Protein AF-A0A950M9X3-F1 (afdb_monomer_lite)

Structure (mmCIF, N/CA/C/O backbone):
data_AF-A0A950M9X3-F1
#
_entry.id   AF-A0A950M9X3-F1
#
loop_
_atom_site.group_PDB
_atom_site.id
_atom_site.type_symbol
_atom_site.label_atom_id
_atom_site.label_alt_id
_atom_site.label_comp_id
_atom_site.label_asym_id
_atom_site.label_entity_id
_atom_site.label_seq_id
_atom_site.pdbx_PDB_ins_code
_atom_site.Cartn_x
_atom_site.Cartn_y
_atom_site.Cartn_z
_atom_site.occupancy
_atom_site.B_iso_or_equiv
_atom_site.auth_seq_id
_atom_site.auth_comp_id
_atom_site.auth_asym_id
_atom_site.auth_atom_id
_atom_site.pdbx_PDB_model_num
ATOM 1 N N . MET A 1 1 ? -5.994 9.910 39.189 1.00 56.22 1 MET A N 1
ATOM 2 C CA . MET A 1 1 ? -7.355 9.900 38.604 1.00 56.22 1 MET A CA 1
ATOM 3 C C . MET A 1 1 ? -7.876 8.469 38.656 1.00 56.22 1 MET A C 1
ATOM 5 O O . MET A 1 1 ? -7.119 7.576 38.300 1.00 56.22 1 MET A O 1
ATOM 9 N N . LYS A 1 2 ? -9.092 8.217 39.165 1.00 55.53 2 LYS A N 1
ATOM 10 C CA . LYS A 1 2 ? -9.676 6.862 39.141 1.00 55.53 2 LYS A CA 1
ATOM 11 C C . LYS A 1 2 ? -10.192 6.572 37.722 1.00 55.53 2 LYS A C 1
ATOM 13 O O . LYS A 1 2 ? -10.879 7.436 37.181 1.00 55.53 2 LYS A O 1
ATOM 18 N N . PRO A 1 3 ? -9.874 5.416 37.115 1.00 63.31 3 PRO A N 1
ATOM 19 C CA . PRO A 1 3 ? -10.387 5.075 35.794 1.00 63.31 3 PRO A CA 1
ATOM 20 C C . PRO A 1 3 ? -11.915 4.952 35.842 1.00 63.31 3 PRO A C 1
ATOM 22 O O . PRO A 1 3 ? -12.464 4.302 36.734 1.00 63.31 3 PRO A O 1
ATOM 25 N N . VAL A 1 4 ? -12.597 5.602 34.897 1.00 71.56 4 VAL A N 1
ATOM 26 C CA . VAL A 1 4 ? -14.051 5.492 34.723 1.00 71.56 4 VAL A CA 1
ATOM 27 C C . VAL A 1 4 ? -14.367 4.063 34.285 1.00 71.56 4 VAL A C 1
ATOM 29 O O . VAL A 1 4 ? -13.971 3.639 33.203 1.00 71.56 4 VAL A O 1
ATOM 32 N N . ARG A 1 5 ? -15.063 3.305 35.139 1.00 62.69 5 ARG A N 1
ATOM 33 C CA . ARG A 1 5 ? -15.584 1.973 34.813 1.00 62.69 5 ARG A CA 1
ATOM 34 C C . ARG A 1 5 ? -16.988 2.139 34.243 1.00 62.69 5 ARG A C 1
ATOM 36 O O . ARG A 1 5 ? -17.924 2.405 34.992 1.00 62.69 5 ARG A O 1
ATOM 43 N N . LEU A 1 6 ? -17.125 2.033 32.924 1.00 61.06 6 LEU A N 1
ATOM 44 C CA . LEU A 1 6 ? -18.439 2.013 32.283 1.00 61.06 6 LEU A CA 1
ATOM 45 C C . LEU A 1 6 ? -19.094 0.634 32.512 1.00 61.06 6 LEU A C 1
ATOM 47 O O . LEU A 1 6 ? -18.411 -0.382 32.369 1.00 61.06 6 LEU A O 1
ATOM 51 N N . PRO A 1 7 ? -20.388 0.564 32.878 1.00 64.50 7 PRO A N 1
ATOM 52 C CA . PRO A 1 7 ? -21.110 -0.704 32.959 1.00 64.50 7 PRO A CA 1
ATOM 53 C C . PRO A 1 7 ? -21.149 -1.380 31.582 1.00 64.50 7 PRO A C 1
ATOM 55 O O . PRO A 1 7 ? -21.336 -0.692 30.584 1.00 64.50 7 PRO A O 1
ATOM 58 N N . ALA A 1 8 ? -21.060 -2.713 31.518 1.00 61.97 8 ALA A N 1
ATOM 59 C CA . ALA A 1 8 ? -21.062 -3.472 30.256 1.00 61.97 8 ALA A CA 1
ATOM 60 C C . ALA A 1 8 ? -22.262 -3.158 29.334 1.00 61.97 8 ALA A C 1
ATOM 62 O O . ALA A 1 8 ? -22.143 -3.229 28.116 1.00 61.97 8 ALA A O 1
ATOM 63 N N . ALA A 1 9 ? -23.400 -2.748 29.908 1.00 62.28 9 ALA A N 1
ATOM 64 C CA . ALA A 1 9 ? -24.588 -2.312 29.171 1.00 62.28 9 ALA A CA 1
ATOM 65 C C . ALA A 1 9 ? -24.417 -0.963 28.432 1.00 62.28 9 ALA A C 1
ATOM 67 O O . ALA A 1 9 ? -25.153 -0.686 27.488 1.00 62.28 9 ALA A O 1
ATOM 68 N N . ALA A 1 10 ? -23.458 -0.128 28.845 1.00 61.75 10 ALA A N 1
ATOM 69 C CA . ALA A 1 10 ? -23.119 1.145 28.206 1.00 61.75 10 ALA A CA 1
ATOM 70 C C . ALA A 1 10 ? -22.016 1.004 27.136 1.00 61.75 10 ALA A C 1
ATOM 72 O O . ALA A 1 10 ? -21.783 1.936 26.369 1.00 61.75 10 ALA A O 1
ATOM 73 N N . THR A 1 11 ? -21.356 -0.157 27.053 1.00 58.25 11 THR A N 1
ATOM 74 C CA . THR A 1 11 ? -20.261 -0.457 26.115 1.00 58.25 11 THR A CA 1
ATOM 75 C C . THR A 1 11 ? -20.734 -1.378 24.988 1.00 58.25 11 THR A C 1
ATOM 77 O O . THR A 1 11 ? -20.182 -2.450 24.746 1.00 58.25 11 THR A O 1
ATOM 80 N N . ASN A 1 12 ? -21.768 -0.962 24.254 1.00 65.81 12 ASN A N 1
ATOM 81 C CA . ASN A 1 12 ? -22.100 -1.638 23.001 1.00 65.81 12 ASN A CA 1
ATOM 82 C C . ASN A 1 12 ? -20.999 -1.351 21.976 1.00 65.81 12 ASN A C 1
ATOM 84 O O . ASN A 1 12 ? -20.655 -0.195 21.722 1.00 65.81 12 ASN A O 1
ATOM 88 N N . ALA A 1 13 ? -20.426 -2.405 21.394 1.00 64.75 13 ALA A N 1
ATOM 89 C CA . ALA A 1 13 ? -19.448 -2.244 20.330 1.00 64.75 13 ALA A CA 1
ATOM 90 C C . ALA A 1 13 ? -20.111 -1.507 19.158 1.00 64.75 13 ALA A C 1
ATOM 92 O O . ALA A 1 13 ? -21.157 -1.941 18.671 1.00 64.75 13 ALA A O 1
ATOM 93 N N . LEU A 1 14 ? -19.498 -0.412 18.692 1.00 67.81 14 LEU A N 1
ATOM 94 C CA . LEU A 1 14 ? -19.921 0.222 17.445 1.00 67.81 14 LEU A CA 1
ATOM 95 C C . LEU A 1 14 ? -19.985 -0.833 16.325 1.00 67.81 14 LEU A C 1
ATOM 97 O O . LEU A 1 14 ? -19.138 -1.737 16.287 1.00 67.81 14 LEU A O 1
ATOM 101 N N . PRO A 1 15 ? -20.966 -0.736 15.407 1.00 79.12 15 PRO A N 1
ATOM 102 C CA . PRO A 1 15 ? -21.091 -1.677 14.306 1.00 79.12 15 PRO A CA 1
ATOM 103 C C . PRO A 1 15 ? -19.800 -1.663 13.484 1.00 79.12 15 PRO A C 1
ATOM 105 O O . PRO A 1 15 ? -19.474 -0.681 12.820 1.00 79.12 15 PRO A O 1
ATOM 108 N N . ARG A 1 16 ? -19.059 -2.777 13.537 1.00 78.94 16 ARG A N 1
ATOM 109 C CA . ARG A 1 16 ? -17.724 -2.929 12.925 1.00 78.94 16 ARG A CA 1
ATOM 110 C C . ARG A 1 16 ? -17.731 -2.560 11.441 1.00 78.94 16 ARG A C 1
ATOM 112 O O . ARG A 1 16 ? -16.819 -1.899 10.958 1.00 78.94 16 ARG A O 1
ATOM 119 N N . TRP A 1 17 ? -18.807 -2.935 10.753 1.00 81.88 17 TRP A N 1
ATOM 120 C CA . TRP A 1 17 ? -19.038 -2.621 9.348 1.00 81.88 17 TRP A CA 1
ATOM 121 C C . TRP A 1 17 ? -19.117 -1.121 9.064 1.00 81.88 17 TRP A C 1
ATOM 123 O O . TRP A 1 17 ? -18.600 -0.688 8.043 1.00 81.88 17 TRP A O 1
ATOM 133 N N . GLY A 1 18 ? -19.690 -0.320 9.970 1.00 85.06 18 GLY A N 1
ATOM 134 C CA . GLY A 1 18 ? -19.769 1.133 9.800 1.00 85.06 18 GLY A CA 1
ATOM 135 C C . GLY A 1 18 ? -18.392 1.796 9.825 1.00 85.06 18 GLY A C 1
ATOM 136 O O . GLY A 1 18 ? -18.114 2.673 9.013 1.00 85.06 18 GLY A O 1
ATOM 137 N N . LEU A 1 19 ? -17.499 1.326 10.700 1.00 82.06 19 LEU A N 1
ATOM 138 C CA . LEU A 1 19 ? -16.122 1.822 10.777 1.00 82.06 19 LEU A CA 1
ATOM 139 C C . LEU A 1 19 ? -15.296 1.399 9.561 1.00 82.06 19 LEU A C 1
ATOM 141 O O . LEU A 1 19 ? -14.608 2.230 8.977 1.00 82.06 19 LEU A O 1
ATOM 145 N N . ILE A 1 20 ? -15.401 0.132 9.143 1.00 84.94 20 ILE A N 1
ATOM 146 C CA . ILE A 1 20 ? -14.726 -0.353 7.931 1.00 84.94 20 ILE A CA 1
ATOM 147 C C . ILE A 1 20 ? -15.212 0.436 6.711 1.00 84.94 20 ILE A C 1
ATOM 149 O O . ILE A 1 20 ? -14.390 0.912 5.935 1.00 84.94 20 ILE A O 1
ATOM 153 N N . ALA A 1 21 ? -16.525 0.635 6.569 1.00 88.12 21 ALA A N 1
ATOM 154 C CA . ALA A 1 21 ? -17.094 1.420 5.480 1.00 88.12 21 ALA A CA 1
ATOM 155 C C . ALA A 1 21 ? -16.585 2.867 5.494 1.00 88.12 21 ALA A C 1
ATOM 157 O O . ALA A 1 21 ? -16.173 3.365 4.454 1.00 88.12 21 ALA A O 1
ATOM 158 N N . LEU A 1 22 ? -16.540 3.522 6.659 1.00 89.19 22 LEU A N 1
ATOM 159 C CA . LEU A 1 22 ? -15.998 4.877 6.790 1.00 89.19 22 LEU A CA 1
ATOM 160 C C . LEU A 1 22 ? -14.516 4.946 6.389 1.00 89.19 22 LEU A C 1
ATOM 162 O O . LEU A 1 22 ? -14.121 5.829 5.632 1.00 89.19 22 LEU A O 1
ATOM 166 N N . CYS A 1 23 ? -13.702 3.995 6.853 1.00 90.19 23 CYS A N 1
ATOM 167 C CA . CYS A 1 23 ? -12.291 3.884 6.487 1.00 90.19 23 CYS A CA 1
ATOM 168 C C . CYS A 1 23 ? -12.103 3.673 4.976 1.00 90.19 23 CYS A C 1
ATOM 170 O O . CYS A 1 23 ? -11.247 4.314 4.368 1.00 90.19 23 CYS A O 1
ATOM 172 N N . LEU A 1 24 ? -12.910 2.806 4.361 1.00 89.19 24 LEU A N 1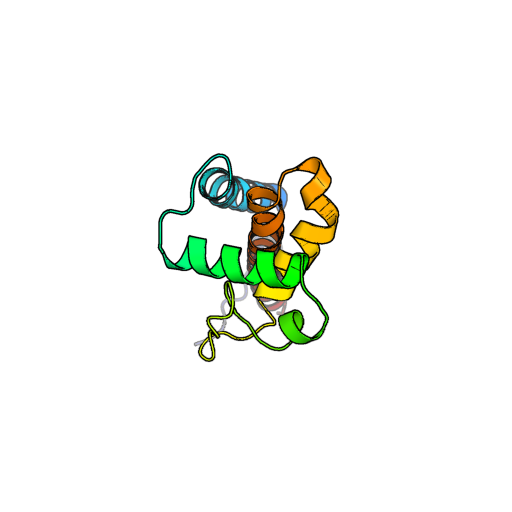
ATOM 173 C CA . LEU A 1 24 ? -12.869 2.558 2.920 1.00 89.19 24 LEU A CA 1
ATOM 174 C C . LEU A 1 24 ? -13.324 3.783 2.118 1.00 89.19 24 LEU A C 1
ATOM 176 O O . LEU A 1 24 ? -12.661 4.149 1.151 1.00 89.19 24 LEU A O 1
ATOM 180 N N . LEU A 1 25 ? -14.398 4.454 2.544 1.00 91.56 25 LEU A N 1
ATOM 181 C CA . LEU A 1 25 ? -14.881 5.696 1.932 1.00 91.56 25 LEU A CA 1
ATOM 182 C C . LEU A 1 25 ? -13.852 6.826 2.023 1.00 91.56 25 LEU A C 1
ATOM 184 O O . LEU A 1 25 ? -13.792 7.660 1.126 1.00 91.56 25 LEU A O 1
ATOM 188 N N . TYR A 1 26 ? -13.037 6.847 3.079 1.00 89.31 26 TYR A N 1
ATOM 189 C CA . TYR A 1 26 ? -11.941 7.800 3.219 1.00 89.31 26 TYR A CA 1
ATOM 190 C C . TYR A 1 26 ? -10.780 7.492 2.266 1.00 89.31 26 TYR A C 1
ATOM 192 O O . TYR A 1 26 ? -10.276 8.390 1.596 1.00 89.31 26 TYR A O 1
ATOM 200 N N . ILE A 1 27 ? -10.343 6.230 2.201 1.00 89.19 27 ILE A N 1
ATOM 201 C CA . ILE A 1 27 ? -9.088 5.886 1.528 1.00 89.19 27 ILE A CA 1
ATOM 202 C C . ILE A 1 27 ? -9.264 5.672 0.014 1.00 89.19 27 ILE A C 1
ATOM 204 O O . ILE A 1 27 ? -8.465 6.175 -0.774 1.00 89.19 27 ILE A O 1
ATOM 208 N N . LEU A 1 28 ? -10.324 4.975 -0.420 1.00 87.75 28 LEU A N 1
ATOM 209 C CA . LEU A 1 28 ? -10.486 4.532 -1.812 1.00 87.75 28 LEU A CA 1
ATOM 210 C C . LEU A 1 28 ? -10.502 5.688 -2.830 1.00 87.75 28 LEU A C 1
ATOM 212 O O . LEU A 1 28 ? -9.774 5.590 -3.820 1.00 87.75 28 LEU A O 1
ATOM 216 N N . PRO A 1 29 ? -11.233 6.802 -2.611 1.00 86.56 29 PRO A N 1
ATOM 217 C CA . PRO A 1 29 ? -11.226 7.924 -3.552 1.00 86.56 29 PRO A CA 1
ATOM 218 C C . PRO A 1 29 ? -9.857 8.604 -3.670 1.00 86.56 29 PRO A C 1
ATOM 220 O O . PRO A 1 29 ? -9.541 9.179 -4.705 1.00 86.56 29 PRO A O 1
ATOM 223 N N . GLY A 1 30 ? -9.032 8.538 -2.619 1.00 82.69 30 GLY A N 1
ATOM 224 C CA . GLY A 1 30 ? -7.683 9.107 -2.621 1.00 82.69 30 GLY A CA 1
ATOM 225 C C . GLY A 1 30 ? -6.651 8.263 -3.377 1.00 82.69 30 GLY A C 1
ATOM 226 O O . GLY A 1 30 ? -5.597 8.782 -3.748 1.00 82.69 30 GLY A O 1
ATOM 227 N N . LEU A 1 31 ? -6.939 6.978 -3.613 1.00 82.38 31 LEU A N 1
ATOM 228 C CA . LEU A 1 31 ? -6.013 6.012 -4.218 1.00 82.38 31 LEU A CA 1
ATOM 229 C C . LEU A 1 31 ? -6.427 5.539 -5.612 1.00 82.38 31 LEU A C 1
ATOM 231 O O . LEU A 1 31 ? -5.584 5.012 -6.331 1.00 82.38 31 LEU A O 1
ATOM 235 N N . ILE A 1 32 ? -7.678 5.699 -6.026 1.00 84.75 32 ILE A N 1
ATOM 236 C CA . ILE A 1 32 ? -8.154 5.218 -7.331 1.00 84.75 32 ILE A CA 1
ATOM 237 C C . ILE A 1 32 ? -8.259 6.393 -8.314 1.00 84.75 32 ILE A C 1
ATOM 239 O O . ILE A 1 32 ? -8.564 7.510 -7.914 1.00 84.75 32 ILE A O 1
ATOM 243 N N . ALA A 1 33 ? -8.004 6.132 -9.604 1.00 79.88 33 ALA A N 1
ATOM 244 C CA . ALA A 1 33 ? -8.234 7.067 -10.718 1.00 79.88 33 ALA A CA 1
ATOM 245 C C . ALA A 1 33 ? -7.542 8.438 -10.575 1.00 79.88 33 ALA A C 1
ATOM 247 O O . ALA A 1 33 ? -8.082 9.477 -10.951 1.00 79.88 33 ALA A O 1
ATOM 248 N N . ARG A 1 34 ? -6.333 8.431 -10.017 1.00 82.00 34 ARG A N 1
ATOM 249 C CA . ARG A 1 34 ? -5.546 9.632 -9.744 1.00 82.00 34 ARG A CA 1
ATOM 250 C C . ARG A 1 34 ? -4.089 9.370 -10.063 1.00 82.00 34 ARG A C 1
ATOM 252 O O . ARG A 1 34 ? -3.549 8.362 -9.615 1.00 82.00 34 ARG A O 1
ATOM 259 N N . ASP A 1 35 ? -3.439 10.297 -10.737 1.00 81.50 35 ASP A N 1
ATOM 260 C CA . ASP A 1 35 ? -1.995 10.257 -10.953 1.00 81.50 35 ASP A CA 1
ATOM 261 C C . ASP A 1 35 ? -1.214 10.623 -9.677 1.00 81.50 35 ASP A C 1
ATOM 263 O O . ASP A 1 35 ? -1.778 11.231 -8.755 1.00 81.50 35 ASP A O 1
ATOM 267 N N . PRO A 1 36 ? 0.074 10.245 -9.572 1.00 80.38 36 PRO A N 1
ATOM 268 C CA . PRO A 1 36 ? 0.940 10.712 -8.493 1.00 80.38 36 PRO A CA 1
ATOM 269 C C . PRO A 1 36 ? 0.870 12.241 -8.380 1.00 80.38 36 PRO A C 1
ATOM 271 O O . PRO A 1 36 ? 1.075 12.951 -9.360 1.00 80.38 36 PRO A O 1
ATOM 274 N N . TRP A 1 37 ? 0.558 12.765 -7.192 1.00 75.69 37 TRP A N 1
ATOM 275 C CA . TRP A 1 37 ? 0.470 14.223 -6.989 1.00 75.69 37 TRP A CA 1
ATOM 276 C C . TRP A 1 37 ? 1.769 14.771 -6.456 1.00 75.69 37 TRP A C 1
ATOM 278 O O . TRP A 1 37 ? 2.233 15.809 -6.918 1.00 75.69 37 TRP A O 1
ATOM 288 N N . LYS A 1 38 ? 2.371 14.095 -5.480 1.00 83.19 38 LYS A N 1
ATOM 289 C CA . LYS A 1 38 ? 3.651 14.530 -4.931 1.00 83.19 38 LYS A CA 1
ATOM 290 C C . LYS A 1 38 ? 4.781 13.748 -5.578 1.00 83.19 38 LYS A C 1
ATOM 292 O O . LYS A 1 38 ? 4.622 12.575 -5.896 1.00 83.19 38 LYS A O 1
ATOM 297 N N . ASN A 1 39 ? 5.949 14.381 -5.674 1.00 87.25 39 ASN A N 1
ATOM 298 C CA . ASN A 1 39 ? 7.180 13.710 -6.104 1.00 87.25 39 ASN A CA 1
ATOM 299 C C . ASN A 1 39 ? 7.458 12.449 -5.274 1.00 87.25 39 ASN A C 1
ATOM 301 O O . ASN A 1 39 ? 7.943 11.465 -5.812 1.00 87.25 39 ASN A O 1
ATOM 305 N N . VAL A 1 40 ? 7.086 12.463 -3.990 1.00 87.50 40 VAL A N 1
ATOM 306 C CA . VAL A 1 40 ? 7.194 11.300 -3.100 1.00 87.50 40 VAL A CA 1
ATOM 307 C C . VAL A 1 40 ? 6.332 10.134 -3.594 1.00 87.50 40 VAL A C 1
ATOM 309 O O . VAL A 1 40 ? 6.832 9.022 -3.665 1.00 87.50 40 VAL A O 1
ATOM 312 N N . ASP A 1 41 ? 5.088 10.381 -4.023 1.00 88.50 41 ASP A N 1
ATOM 313 C CA . ASP A 1 41 ? 4.203 9.328 -4.547 1.00 88.50 41 ASP A CA 1
ATOM 314 C C . ASP A 1 41 ? 4.821 8.660 -5.792 1.00 88.50 41 ASP A C 1
ATOM 316 O O . ASP A 1 41 ? 4.758 7.443 -5.956 1.00 88.50 41 ASP A O 1
ATOM 320 N N . ALA A 1 42 ? 5.430 9.465 -6.671 1.00 91.19 42 ALA A N 1
ATOM 321 C CA . ALA A 1 42 ? 6.094 8.977 -7.876 1.00 91.19 42 ALA A CA 1
ATOM 322 C C . ALA A 1 42 ? 7.399 8.229 -7.560 1.00 91.19 42 ALA A C 1
ATOM 324 O O . ALA A 1 42 ? 7.677 7.204 -8.178 1.00 91.19 42 ALA A O 1
ATOM 325 N N . ALA A 1 43 ? 8.180 8.716 -6.592 1.00 92.75 43 ALA A N 1
ATOM 326 C CA . ALA A 1 43 ? 9.424 8.083 -6.171 1.00 92.75 43 ALA A CA 1
ATOM 327 C C . ALA A 1 43 ? 9.168 6.722 -5.507 1.00 92.75 43 ALA A C 1
ATOM 329 O O . ALA A 1 43 ? 9.771 5.728 -5.902 1.00 92.75 43 ALA A O 1
ATOM 330 N N . SER A 1 44 ? 8.203 6.653 -4.584 1.00 92.38 44 SER A N 1
ATOM 331 C CA . SER A 1 44 ? 7.785 5.401 -3.947 1.00 92.38 44 SER A CA 1
ATOM 332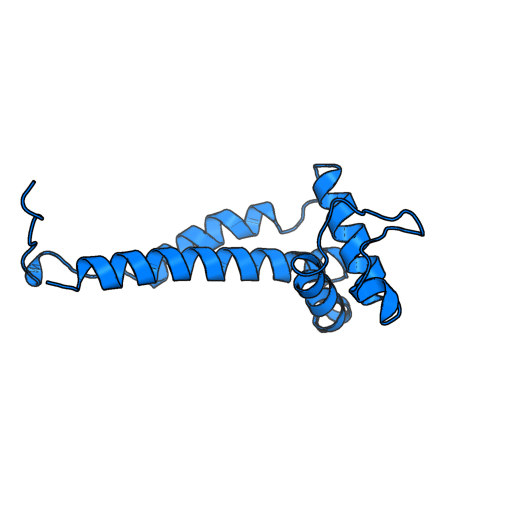 C C . SER A 1 44 ? 7.329 4.367 -4.978 1.00 92.38 44 SER A C 1
ATOM 334 O O . SER A 1 44 ? 7.803 3.234 -4.951 1.00 92.38 44 SER A O 1
ATOM 336 N N . PHE A 1 45 ? 6.500 4.769 -5.950 1.00 93.88 45 PHE A N 1
ATOM 337 C CA . PHE A 1 45 ? 6.123 3.884 -7.055 1.00 93.88 45 PHE A CA 1
ATOM 338 C C . PHE A 1 45 ? 7.336 3.441 -7.888 1.00 93.88 45 PHE A C 1
ATOM 340 O O . PHE A 1 45 ? 7.433 2.274 -8.255 1.00 93.88 45 PHE A O 1
ATOM 347 N N . GLY A 1 46 ? 8.276 4.346 -8.175 1.00 94.25 46 GLY A N 1
ATOM 348 C CA . GLY A 1 46 ? 9.502 4.026 -8.908 1.00 94.25 46 GLY A CA 1
ATOM 349 C C . GLY A 1 46 ? 10.350 2.958 -8.213 1.00 94.25 46 GLY A C 1
ATOM 350 O O . GLY A 1 46 ? 10.841 2.045 -8.879 1.00 94.25 46 GLY A O 1
ATOM 351 N N . ILE A 1 47 ? 10.474 3.025 -6.885 1.00 95.25 47 ILE A N 1
ATOM 352 C CA . ILE A 1 47 ? 11.171 2.005 -6.090 1.00 95.25 47 ILE A CA 1
ATOM 353 C C . ILE A 1 47 ? 10.428 0.670 -6.170 1.00 95.25 47 ILE A C 1
ATOM 355 O O . ILE A 1 47 ? 11.029 -0.350 -6.499 1.00 95.25 47 ILE A O 1
ATOM 359 N N . GLU A 1 48 ? 9.120 0.667 -5.907 1.00 95.69 48 GLU A N 1
ATOM 360 C CA . GLU A 1 48 ? 8.292 -0.547 -5.926 1.00 95.69 48 GLU A CA 1
ATOM 361 C C . GLU A 1 48 ? 8.309 -1.225 -7.295 1.00 95.69 48 GLU A C 1
ATOM 363 O O . GLU A 1 48 ? 8.411 -2.448 -7.388 1.00 95.69 48 GLU A O 1
ATOM 368 N N . TRP A 1 49 ? 8.247 -0.431 -8.364 1.00 95.50 49 TRP A N 1
ATOM 369 C CA . TRP A 1 49 ? 8.316 -0.910 -9.736 1.00 95.50 49 TRP A CA 1
ATOM 370 C C . TRP A 1 49 ? 9.677 -1.532 -10.046 1.00 95.50 49 TRP A C 1
ATOM 372 O O . TRP A 1 49 ? 9.727 -2.613 -10.639 1.00 95.50 49 TRP A O 1
ATOM 382 N N . THR A 1 50 ? 10.764 -0.892 -9.603 1.00 95.19 50 THR A N 1
ATOM 383 C CA . THR A 1 50 ? 12.124 -1.406 -9.804 1.00 95.19 50 THR A CA 1
ATOM 384 C C . THR A 1 50 ? 12.333 -2.705 -9.027 1.00 95.19 50 THR A C 1
ATOM 386 O O . THR A 1 50 ? 12.798 -3.685 -9.596 1.00 95.19 50 THR A O 1
ATOM 389 N N . MET A 1 51 ? 11.865 -2.787 -7.778 1.00 95.31 51 MET A N 1
ATOM 390 C CA . MET A 1 51 ? 11.848 -4.035 -7.005 1.00 95.31 51 MET A CA 1
ATOM 391 C C . MET A 1 51 ? 11.011 -5.128 -7.684 1.00 95.31 51 MET A C 1
ATOM 393 O O . MET A 1 51 ? 11.411 -6.291 -7.748 1.00 95.31 51 MET A O 1
ATOM 397 N N . ALA A 1 52 ? 9.831 -4.785 -8.203 1.00 95.69 52 ALA A N 1
ATOM 398 C CA . ALA A 1 52 ? 8.931 -5.756 -8.815 1.00 95.69 52 ALA A CA 1
ATOM 399 C C . ALA A 1 52 ? 9.504 -6.371 -10.103 1.00 95.69 52 ALA A C 1
ATOM 401 O O . ALA A 1 52 ? 9.314 -7.566 -10.333 1.00 95.69 52 ALA A O 1
ATOM 402 N N . HIS A 1 53 ? 10.217 -5.585 -10.909 1.00 94.50 53 HIS A N 1
ATOM 403 C CA . HIS A 1 53 ? 10.771 -6.020 -12.198 1.00 94.50 53 HIS A CA 1
ATOM 404 C C . HIS A 1 53 ? 12.250 -6.422 -12.138 1.00 94.50 53 HIS A C 1
ATOM 406 O O . HIS A 1 53 ? 12.761 -7.019 -13.085 1.00 94.50 53 HIS A O 1
ATOM 412 N N . GLY A 1 54 ? 12.921 -6.104 -11.037 1.00 91.06 54 GLY A N 1
ATOM 413 C CA . GLY A 1 54 ? 14.336 -6.335 -10.810 1.00 91.06 54 GLY A CA 1
ATOM 414 C C . GLY A 1 54 ? 14.696 -7.696 -10.204 1.00 91.06 54 GLY A C 1
ATOM 415 O O . GLY A 1 54 ? 13.873 -8.612 -10.077 1.00 91.06 54 GLY A O 1
ATOM 416 N N . GLY A 1 55 ? 15.971 -7.820 -9.837 1.00 89.56 55 GLY A N 1
ATOM 417 C CA . GLY A 1 55 ? 16.569 -8.980 -9.176 1.00 89.56 55 GLY A CA 1
ATOM 418 C C . GLY A 1 55 ? 16.474 -8.913 -7.651 1.00 89.56 55 GLY A C 1
ATOM 419 O O . GLY A 1 55 ? 15.885 -7.998 -7.095 1.00 89.56 55 GLY A O 1
ATOM 420 N N . LEU A 1 56 ? 17.063 -9.886 -6.946 1.00 88.00 56 LEU A N 1
ATOM 421 C CA . LEU A 1 56 ? 17.035 -9.926 -5.473 1.00 88.00 56 LEU A CA 1
ATOM 422 C C . LEU A 1 56 ? 17.765 -8.741 -4.819 1.00 88.00 56 LEU A C 1
ATOM 424 O O . LEU A 1 56 ? 17.371 -8.319 -3.734 1.00 88.00 56 LEU A O 1
ATOM 428 N N . ASP A 1 57 ? 18.792 -8.195 -5.472 1.00 90.50 57 ASP A N 1
ATOM 429 C CA . ASP A 1 57 ? 19.553 -7.050 -4.961 1.00 90.50 57 ASP A CA 1
ATOM 430 C C . ASP A 1 57 ? 18.685 -5.787 -4.861 1.00 90.50 57 ASP A C 1
ATOM 432 O O . ASP A 1 57 ? 18.767 -5.053 -3.873 1.00 90.50 57 ASP A O 1
ATOM 436 N N . ASP A 1 58 ? 17.774 -5.603 -5.820 1.00 91.62 58 ASP A N 1
ATOM 437 C CA . ASP A 1 58 ? 16.862 -4.456 -5.884 1.00 91.62 58 ASP A CA 1
ATOM 438 C C . ASP A 1 58 ? 15.855 -4.482 -4.722 1.00 91.62 58 ASP A C 1
ATOM 440 O O . ASP A 1 58 ? 15.394 -3.441 -4.261 1.00 91.62 58 ASP A O 1
ATOM 444 N N . TRP A 1 59 ? 15.561 -5.670 -4.173 1.00 91.56 59 TRP A N 1
ATOM 445 C CA . TRP A 1 59 ? 14.713 -5.823 -2.985 1.00 91.56 59 TRP A CA 1
ATOM 446 C C . TRP A 1 59 ? 15.432 -5.400 -1.708 1.00 91.56 59 TRP A C 1
ATOM 448 O O . TRP A 1 59 ? 14.775 -5.007 -0.745 1.00 91.56 59 TRP A O 1
ATOM 458 N N . LEU A 1 60 ? 16.760 -5.497 -1.662 1.00 91.69 60 LEU A N 1
ATOM 459 C CA . LEU A 1 60 ? 17.527 -5.116 -0.481 1.00 91.69 60 LEU A CA 1
ATOM 460 C C . LEU A 1 60 ? 17.868 -3.622 -0.486 1.00 91.69 60 LEU A C 1
ATOM 462 O O . LEU A 1 60 ? 17.878 -3.003 0.579 1.00 91.69 60 LEU A O 1
ATOM 466 N N . TRP A 1 61 ? 18.102 -3.051 -1.671 1.00 91.25 61 TRP A N 1
ATOM 467 C CA . TRP A 1 61 ? 18.567 -1.678 -1.857 1.00 91.25 61 TRP A CA 1
ATOM 468 C C . TRP A 1 61 ? 17.579 -0.842 -2.682 1.00 91.25 61 TRP A C 1
ATOM 470 O O . TRP A 1 61 ? 17.597 -0.914 -3.911 1.00 91.25 61 TRP A O 1
ATOM 480 N N . PRO A 1 62 ? 16.751 -0.000 -2.034 1.00 92.44 62 PRO A N 1
ATOM 481 C CA . PRO A 1 62 ? 15.832 0.894 -2.730 1.00 92.44 62 PRO A CA 1
ATOM 482 C C . PRO A 1 62 ? 16.552 1.816 -3.715 1.00 92.44 62 PRO A C 1
ATOM 484 O O . PRO A 1 62 ? 17.462 2.572 -3.355 1.00 92.44 62 PRO A O 1
ATOM 487 N N . HIS A 1 63 ? 16.126 1.770 -4.973 1.00 92.31 63 HIS A N 1
ATOM 488 C CA . HIS A 1 63 ? 16.654 2.623 -6.029 1.00 92.31 63 HIS A CA 1
ATOM 489 C C . HIS A 1 63 ? 15.617 2.869 -7.132 1.00 92.31 63 HIS A C 1
ATOM 491 O O . HIS A 1 63 ? 14.613 2.166 -7.237 1.00 92.31 63 HIS A O 1
ATOM 497 N N . ILE A 1 64 ? 15.867 3.875 -7.967 1.00 93.06 64 ILE A N 1
ATOM 498 C CA . ILE A 1 64 ? 15.054 4.202 -9.142 1.00 93.06 64 ILE A CA 1
ATOM 499 C C . ILE A 1 64 ? 15.999 4.379 -10.324 1.00 93.06 64 ILE A C 1
ATOM 501 O O . ILE A 1 64 ? 16.777 5.328 -10.343 1.00 93.06 64 ILE A O 1
ATOM 505 N N . ALA A 1 65 ? 15.948 3.488 -11.316 1.00 85.25 65 ALA A N 1
ATOM 506 C CA . ALA A 1 65 ? 16.770 3.592 -12.531 1.00 85.25 65 ALA A CA 1
ATOM 507 C C . ALA A 1 65 ? 18.268 3.880 -12.248 1.00 85.25 65 ALA A C 1
ATOM 509 O O . ALA A 1 65 ? 18.862 4.786 -12.832 1.00 85.25 65 ALA A O 1
ATOM 510 N N . ASN A 1 66 ? 18.876 3.101 -11.342 1.00 84.88 66 ASN A N 1
ATOM 511 C CA . ASN A 1 66 ? 20.252 3.246 -10.828 1.00 84.88 66 ASN A CA 1
ATOM 512 C C . ASN A 1 66 ? 20.512 4.437 -9.884 1.00 84.88 66 ASN A C 1
ATOM 514 O O . ASN A 1 66 ? 21.639 4.603 -9.419 1.00 84.88 66 ASN A O 1
ATOM 518 N N . LEU A 1 67 ? 19.502 5.241 -9.550 1.00 90.44 67 LEU A N 1
ATOM 519 C CA . LEU A 1 67 ? 19.595 6.252 -8.496 1.00 90.44 67 LEU A CA 1
ATOM 520 C C . LEU A 1 67 ? 19.229 5.621 -7.154 1.00 90.44 67 LEU A C 1
ATOM 522 O O . LEU A 1 67 ? 18.061 5.349 -6.884 1.00 90.44 67 LEU A O 1
ATOM 526 N N . THR A 1 68 ? 20.228 5.375 -6.313 1.00 90.06 68 THR A N 1
ATOM 527 C CA . THR A 1 68 ? 20.030 4.818 -4.969 1.00 90.06 68 THR A CA 1
ATOM 528 C C . THR A 1 68 ? 19.316 5.810 -4.056 1.00 90.06 68 THR A C 1
ATOM 530 O O . THR A 1 68 ? 19.689 6.984 -4.021 1.00 90.06 68 THR A O 1
ATOM 533 N N . MET A 1 69 ? 18.356 5.331 -3.265 1.00 89.62 69 MET A N 1
ATOM 534 C CA . MET A 1 69 ? 17.646 6.115 -2.249 1.00 89.62 69 MET A CA 1
ATOM 535 C C . MET A 1 69 ? 18.013 5.595 -0.849 1.00 89.62 69 MET A C 1
ATOM 537 O O . MET A 1 69 ? 17.256 4.831 -0.259 1.00 89.62 69 MET A O 1
ATOM 541 N N . PRO A 1 70 ? 19.188 5.978 -0.308 1.00 86.19 70 PRO A N 1
ATOM 542 C CA . PRO A 1 70 ? 19.704 5.430 0.951 1.00 86.19 70 PRO A CA 1
ATOM 543 C C . PRO A 1 70 ? 18.903 5.862 2.186 1.00 86.19 70 PRO A C 1
ATOM 545 O O . PRO A 1 70 ? 18.971 5.203 3.219 1.00 86.19 70 PRO A O 1
ATOM 548 N N . GLU A 1 71 ? 18.148 6.957 2.082 1.00 88.94 71 GLU A N 1
ATOM 549 C CA . GLU A 1 71 ? 17.284 7.463 3.156 1.00 88.94 71 GLU A CA 1
ATOM 550 C C . GLU A 1 71 ? 15.998 6.635 3.319 1.00 88.94 71 GLU A C 1
ATOM 552 O O . GLU A 1 71 ? 15.279 6.784 4.308 1.00 88.94 71 GLU A O 1
ATOM 557 N N . GLU A 1 72 ? 15.684 5.767 2.352 1.00 88.94 72 GLU A N 1
ATOM 558 C CA . GLU A 1 72 ? 14.469 4.963 2.352 1.00 88.94 72 GLU A CA 1
ATOM 559 C C . GLU A 1 72 ? 14.776 3.496 2.685 1.00 88.94 72 GLU A C 1
ATOM 561 O O . GLU A 1 72 ? 15.703 2.886 2.158 1.00 88.94 72 GLU A O 1
ATOM 566 N N . GLY A 1 73 ? 13.993 2.909 3.595 1.00 90.31 73 GLY A N 1
ATOM 567 C CA . GLY A 1 73 ? 14.116 1.498 3.970 1.00 90.31 73 GLY A CA 1
ATOM 568 C C . GLY A 1 73 ? 13.252 0.588 3.085 1.00 90.31 73 GLY A C 1
ATOM 569 O O . GLY A 1 73 ? 12.142 0.973 2.724 1.00 90.31 73 GLY A O 1
ATOM 570 N N . PRO A 1 74 ? 13.672 -0.656 2.791 1.00 92.69 74 PRO A N 1
ATOM 571 C CA . PRO A 1 74 ? 13.018 -1.494 1.778 1.00 92.69 74 PRO A CA 1
ATOM 572 C C . PRO A 1 74 ? 11.656 -2.069 2.203 1.00 92.69 74 PRO A C 1
ATOM 574 O O . PRO A 1 74 ? 10.817 -2.383 1.363 1.00 92.69 74 PRO A O 1
ATOM 577 N N . LEU A 1 75 ? 11.410 -2.194 3.511 1.00 92.12 75 LEU A N 1
ATOM 578 C CA . LEU A 1 75 ? 10.276 -2.950 4.052 1.00 92.12 75 LEU A CA 1
ATOM 579 C C . LEU A 1 75 ? 8.912 -2.405 3.609 1.00 92.12 75 LEU A C 1
ATOM 581 O O . LEU A 1 75 ? 8.002 -3.187 3.333 1.00 92.12 75 LEU A O 1
ATOM 585 N N . ALA A 1 76 ? 8.764 -1.080 3.536 1.00 89.81 76 ALA A N 1
ATOM 586 C CA . ALA A 1 76 ? 7.518 -0.463 3.089 1.00 89.81 76 ALA A CA 1
ATOM 587 C C . ALA A 1 76 ? 7.229 -0.787 1.610 1.00 89.81 76 ALA A C 1
ATOM 589 O O . ALA A 1 76 ? 6.093 -1.113 1.265 1.00 89.81 76 ALA A O 1
ATOM 590 N N . PHE A 1 77 ? 8.268 -0.788 0.771 1.00 93.81 77 PHE A N 1
ATOM 591 C CA . PHE A 1 77 ? 8.171 -0.999 -0.676 1.00 93.81 77 PHE A CA 1
ATOM 592 C C . PHE A 1 77 ? 8.024 -2.466 -1.066 1.00 93.81 77 PHE A C 1
ATOM 594 O O . PHE A 1 77 ? 7.431 -2.760 -2.100 1.00 93.81 77 PHE A O 1
ATOM 601 N N . TRP A 1 78 ? 8.475 -3.409 -0.232 1.00 94.94 78 TRP A N 1
ATOM 602 C CA . TRP A 1 78 ? 8.246 -4.837 -0.473 1.00 94.94 78 TRP A CA 1
ATOM 603 C C . TRP A 1 78 ? 6.775 -5.161 -0.676 1.00 94.94 78 TRP A C 1
ATOM 605 O O . TRP A 1 78 ? 6.433 -5.953 -1.550 1.00 94.94 78 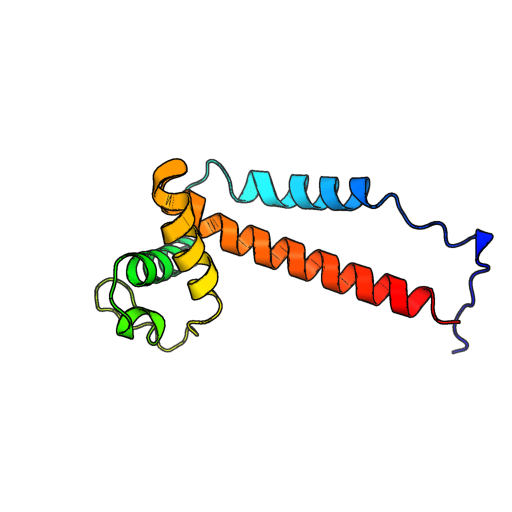TRP A O 1
ATOM 615 N N . LEU A 1 79 ? 5.894 -4.551 0.119 1.00 94.75 79 LEU A N 1
ATOM 616 C CA . LEU A 1 79 ? 4.470 -4.821 0.008 1.00 94.75 79 LEU A CA 1
ATOM 617 C C . LEU A 1 79 ? 3.910 -4.299 -1.321 1.00 94.75 79 LEU A C 1
ATOM 619 O O . LEU A 1 79 ? 3.162 -5.022 -1.978 1.00 94.75 79 LEU A O 1
ATOM 623 N N . GLY A 1 80 ? 4.304 -3.093 -1.742 1.00 94.88 80 GLY A N 1
ATOM 624 C CA . GLY A 1 80 ? 3.940 -2.537 -3.047 1.00 94.88 80 GLY A CA 1
ATOM 625 C C . GLY A 1 80 ? 4.477 -3.385 -4.201 1.00 94.88 80 GLY A C 1
ATOM 626 O O . GLY A 1 80 ? 3.706 -3.811 -5.060 1.00 94.88 80 GLY A O 1
ATOM 627 N N . ALA A 1 81 ? 5.761 -3.746 -4.162 1.00 96.06 81 ALA A N 1
ATOM 628 C CA . ALA A 1 81 ? 6.412 -4.593 -5.162 1.00 96.06 81 ALA A CA 1
ATOM 629 C C . ALA A 1 81 ? 5.773 -5.990 -5.271 1.00 96.06 81 ALA A C 1
ATOM 631 O O . ALA A 1 81 ? 5.551 -6.501 -6.372 1.00 96.06 81 ALA A O 1
ATOM 632 N N . LEU A 1 82 ? 5.417 -6.608 -4.139 1.00 96.06 82 LEU A N 1
ATOM 633 C CA . LEU A 1 82 ? 4.669 -7.868 -4.113 1.00 96.06 82 LEU A CA 1
ATOM 634 C C . LEU A 1 82 ? 3.277 -7.706 -4.726 1.00 96.06 82 LEU A C 1
ATOM 636 O O . LEU A 1 82 ? 2.851 -8.564 -5.497 1.00 96.06 82 LEU A O 1
ATOM 640 N N . CYS A 1 83 ? 2.575 -6.612 -4.425 1.00 96.19 83 CYS A N 1
ATOM 641 C CA . CYS A 1 83 ? 1.268 -6.354 -5.021 1.00 96.19 83 CYS A CA 1
ATOM 642 C C . CYS A 1 83 ? 1.367 -6.161 -6.540 1.00 96.19 83 CYS A C 1
ATOM 644 O O . CYS A 1 83 ? 0.530 -6.705 -7.257 1.00 96.19 83 CYS A O 1
ATOM 646 N N . ILE A 1 84 ? 2.408 -5.482 -7.038 1.00 96.62 84 ILE A N 1
ATOM 647 C CA . ILE A 1 84 ? 2.698 -5.383 -8.478 1.00 96.62 84 ILE A CA 1
ATOM 648 C C . ILE A 1 84 ? 2.905 -6.780 -9.076 1.00 96.62 84 ILE A C 1
ATOM 650 O O . ILE A 1 84 ? 2.242 -7.124 -10.051 1.00 96.62 84 ILE A O 1
ATOM 654 N N . LYS A 1 85 ? 3.733 -7.637 -8.465 1.00 95.69 85 LYS A N 1
ATOM 655 C CA . LYS A 1 85 ? 3.947 -9.007 -8.970 1.00 95.69 85 LYS A CA 1
ATOM 656 C C . LYS A 1 85 ? 2.668 -9.848 -9.006 1.00 95.69 85 LYS A C 1
ATOM 658 O O . LYS A 1 85 ? 2.478 -10.632 -9.932 1.00 95.69 85 LYS A O 1
ATOM 663 N N . LEU A 1 86 ? 1.801 -9.715 -8.003 1.00 96.06 86 LEU A N 1
ATOM 664 C CA . LEU A 1 86 ? 0.596 -10.540 -7.874 1.00 96.06 86 LEU A CA 1
ATOM 665 C C . LEU A 1 86 ? -0.580 -10.033 -8.718 1.00 96.06 86 LEU A C 1
ATOM 667 O O . LEU A 1 86 ? -1.338 -10.839 -9.261 1.00 96.06 86 LEU A O 1
ATOM 671 N N . PHE A 1 87 ? -0.744 -8.713 -8.822 1.00 96.06 87 PHE A N 1
ATOM 672 C CA . PHE A 1 87 ? -1.943 -8.081 -9.379 1.00 96.06 87 PHE A CA 1
ATOM 673 C C . PHE A 1 87 ? -1.666 -7.118 -10.541 1.00 96.06 87 PHE A C 1
ATOM 675 O O . PHE A 1 87 ? -2.620 -6.638 -11.155 1.00 96.06 87 PHE A O 1
ATOM 682 N N . GLY A 1 88 ? -0.402 -6.849 -10.879 1.00 94.19 88 GLY A N 1
ATOM 683 C CA . GLY A 1 88 ? -0.018 -5.940 -11.966 1.00 94.19 88 GLY A CA 1
ATOM 684 C C . GLY A 1 88 ? -0.593 -6.359 -13.318 1.00 94.19 88 GLY A C 1
ATOM 685 O O . GLY A 1 88 ? -1.092 -5.520 -14.061 1.00 94.19 88 GLY A O 1
ATOM 686 N N . TRP A 1 89 ? -0.672 -7.666 -13.585 1.00 94.25 89 TRP A N 1
ATOM 687 C CA . TRP A 1 89 ? -1.281 -8.202 -14.810 1.00 94.25 89 TRP A CA 1
ATOM 688 C C . TRP A 1 89 ? -2.786 -7.908 -14.943 1.00 94.25 89 TRP A C 1
ATOM 690 O O . TRP A 1 89 ? -3.307 -7.903 -16.055 1.00 94.25 89 TRP A O 1
ATOM 700 N N . LEU A 1 90 ? -3.489 -7.681 -13.827 1.00 94.69 90 LEU A N 1
ATOM 701 C CA . LEU A 1 90 ? -4.936 -7.450 -13.802 1.00 94.69 90 LEU A CA 1
ATOM 702 C C . LEU A 1 90 ? -5.285 -5.960 -13.712 1.00 94.69 90 LEU A C 1
ATOM 704 O O . LEU A 1 90 ? -6.251 -5.511 -14.322 1.00 94.69 90 LEU A O 1
ATOM 708 N N . LEU A 1 91 ? -4.525 -5.208 -12.914 1.00 91.06 91 LEU A N 1
ATOM 709 C CA . LEU A 1 91 ? -4.857 -3.838 -12.510 1.00 91.06 91 LEU A CA 1
ATOM 710 C C . LEU A 1 91 ? -3.909 -2.784 -13.100 1.00 91.06 91 LEU A C 1
ATOM 712 O O . LEU A 1 91 ? -4.199 -1.591 -13.012 1.00 91.06 91 LEU A O 1
ATOM 716 N N . GLY A 1 92 ? -2.790 -3.212 -13.687 1.00 92.62 92 GLY A N 1
ATOM 717 C CA . GLY A 1 92 ? -1.653 -2.360 -14.017 1.00 92.62 92 GLY A CA 1
ATOM 718 C C . GLY A 1 92 ? -0.796 -2.050 -12.788 1.00 92.62 92 GLY A C 1
ATOM 719 O O . GLY A 1 92 ? -1.300 -1.924 -11.667 1.00 92.62 92 GLY A O 1
ATOM 720 N N . ASP A 1 93 ? 0.509 -1.892 -12.999 1.00 92.88 93 ASP A N 1
ATOM 721 C CA . ASP A 1 93 ? 1.480 -1.675 -11.920 1.00 92.88 93 ASP A CA 1
ATOM 722 C C . ASP A 1 93 ? 1.127 -0.496 -10.996 1.00 92.88 93 ASP A C 1
ATOM 724 O O . ASP A 1 93 ? 1.180 -0.679 -9.777 1.00 92.88 93 ASP A O 1
ATOM 728 N N . PRO A 1 94 ? 0.694 0.686 -11.496 1.00 90.81 94 PRO A N 1
ATOM 729 C CA . PRO A 1 94 ? 0.416 1.829 -10.625 1.00 90.81 94 PRO A CA 1
ATOM 730 C C . PRO A 1 94 ? -0.736 1.590 -9.649 1.00 90.81 94 PRO A C 1
ATOM 732 O O . PRO A 1 94 ? -0.708 2.079 -8.521 1.00 90.81 94 PRO A O 1
ATOM 735 N N . LEU A 1 95 ? -1.768 0.853 -10.071 1.00 91.44 95 LEU A N 1
ATOM 736 C CA . LEU A 1 95 ? -2.906 0.538 -9.210 1.00 91.44 95 LEU A CA 1
ATOM 737 C C . LEU A 1 95 ? -2.582 -0.638 -8.285 1.00 91.44 95 LEU A C 1
ATOM 739 O O . LEU A 1 95 ? -2.974 -0.620 -7.119 1.00 91.44 95 LEU A O 1
ATOM 743 N N . ALA A 1 96 ? -1.833 -1.627 -8.778 1.00 94.19 96 ALA A N 1
ATOM 744 C CA . ALA A 1 96 ? -1.392 -2.769 -7.989 1.00 94.19 96 ALA A CA 1
ATOM 745 C C . ALA A 1 96 ? -0.491 -2.339 -6.819 1.00 94.19 96 ALA A C 1
ATOM 747 O O . ALA A 1 96 ? -0.734 -2.746 -5.686 1.00 94.19 96 ALA A O 1
ATOM 748 N N . ALA A 1 97 ? 0.468 -1.441 -7.055 1.00 93.62 97 ALA A N 1
ATOM 749 C CA . ALA A 1 97 ? 1.322 -0.842 -6.027 1.00 93.62 97 ALA A CA 1
ATOM 750 C C . ALA A 1 97 ? 0.523 -0.281 -4.831 1.00 93.62 97 ALA A C 1
ATOM 752 O O . ALA A 1 97 ? 0.805 -0.554 -3.662 1.00 93.62 97 ALA A O 1
ATOM 753 N N . ARG A 1 98 ? -0.574 0.427 -5.126 1.00 91.44 98 ARG A N 1
ATOM 754 C CA . ARG A 1 98 ? -1.440 1.086 -4.133 1.00 91.44 98 ARG A CA 1
ATOM 755 C C . ARG A 1 98 ? -2.181 0.122 -3.210 1.00 91.44 98 ARG A C 1
ATOM 757 O O . ARG A 1 98 ? -2.601 0.530 -2.126 1.00 91.44 98 ARG A O 1
ATOM 764 N N . ILE A 1 99 ? -2.318 -1.149 -3.591 1.00 92.00 99 ILE A N 1
ATOM 765 C CA . ILE A 1 99 ? -2.917 -2.182 -2.734 1.00 92.00 99 ILE A CA 1
ATOM 766 C C . ILE A 1 99 ? -2.098 -2.349 -1.452 1.00 92.00 99 ILE A C 1
ATOM 768 O O . ILE A 1 99 ? -2.680 -2.522 -0.379 1.00 92.00 99 ILE A O 1
ATOM 772 N N . GLY A 1 100 ? -0.770 -2.210 -1.529 1.00 91.06 100 GLY A N 1
ATOM 773 C CA . GLY A 1 100 ? 0.092 -2.261 -0.350 1.00 91.06 100 GLY A CA 1
ATOM 774 C C . GLY A 1 100 ? -0.236 -1.154 0.655 1.00 91.06 100 GLY A C 1
ATOM 775 O O . GLY A 1 100 ? -0.435 -1.426 1.841 1.00 91.06 100 GLY A O 1
ATOM 776 N N . ALA A 1 101 ? -0.410 0.081 0.176 1.00 89.69 101 ALA A N 1
ATOM 777 C CA . ALA A 1 101 ? -0.815 1.211 1.012 1.00 89.69 101 ALA A CA 1
ATOM 778 C C . ALA A 1 101 ? -2.198 0.999 1.659 1.00 89.69 101 ALA A C 1
ATOM 780 O O . ALA A 1 101 ? -2.373 1.270 2.851 1.00 89.69 101 ALA A O 1
ATOM 781 N N . ILE A 1 102 ? -3.165 0.454 0.908 1.00 90.25 102 ILE A N 1
ATOM 782 C CA . ILE A 1 102 ? -4.479 0.068 1.450 1.00 90.25 102 ILE A CA 1
ATOM 783 C C . ILE A 1 102 ? -4.308 -0.975 2.565 1.00 90.25 102 ILE A C 1
ATOM 785 O O . ILE A 1 102 ? -4.920 -0.848 3.627 1.00 90.25 102 ILE A O 1
ATOM 789 N N . GLY A 1 103 ? -3.444 -1.972 2.357 1.00 90.19 103 GLY A N 1
ATOM 790 C CA . GLY A 1 103 ? -3.125 -3.001 3.345 1.00 90.19 103 GLY A CA 1
ATOM 791 C C . GLY A 1 103 ? -2.585 -2.422 4.653 1.00 90.19 103 GLY A C 1
ATOM 792 O O . GLY A 1 103 ? -3.114 -2.731 5.723 1.00 90.19 103 GLY A O 1
ATOM 793 N N . PHE A 1 104 ? -1.589 -1.533 4.584 1.00 91.38 104 PHE A N 1
ATOM 794 C CA . PHE A 1 104 ? -1.037 -0.875 5.775 1.00 91.38 104 PHE A CA 1
ATOM 795 C C . PHE A 1 104 ? -2.064 -0.007 6.501 1.00 91.38 104 PHE A C 1
ATOM 797 O O . PHE A 1 104 ? -2.142 -0.049 7.731 1.00 91.38 104 PHE A O 1
ATOM 804 N N . PHE A 1 105 ? -2.883 0.742 5.764 1.00 91.38 105 PHE A N 1
ATOM 805 C CA . PHE A 1 105 ? -3.942 1.551 6.360 1.00 91.38 105 PHE A CA 1
ATOM 806 C C . PHE A 1 105 ? -4.962 0.693 7.117 1.00 91.38 105 PHE A C 1
ATOM 808 O O . PHE A 1 105 ? -5.293 0.991 8.268 1.00 91.38 105 PHE A O 1
ATOM 815 N N . LEU A 1 106 ? -5.432 -0.398 6.504 1.00 89.81 106 LEU A N 1
ATOM 816 C CA . LEU A 1 106 ? -6.370 -1.319 7.145 1.00 89.81 106 LEU A CA 1
ATOM 817 C C . LEU A 1 106 ? -5.747 -1.974 8.380 1.00 89.81 106 LEU A C 1
ATOM 819 O O . LEU A 1 106 ? -6.382 -2.010 9.433 1.00 89.81 106 LEU A O 1
ATOM 823 N N . LEU A 1 107 ? -4.496 -2.43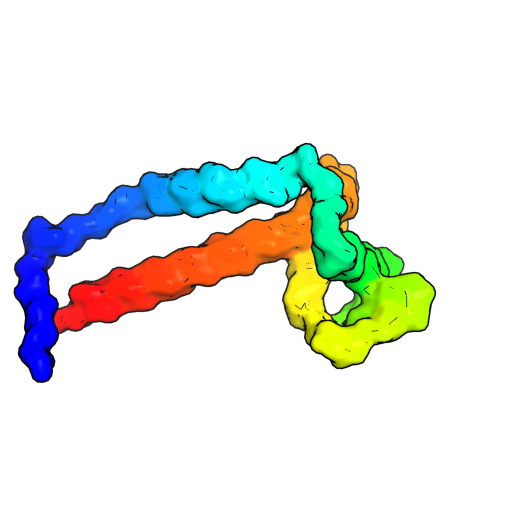0 8.284 1.00 92.06 107 LEU A N 1
ATOM 824 C CA . LEU A 1 107 ? -3.774 -3.025 9.406 1.00 92.06 107 LEU A CA 1
ATOM 825 C C . LEU A 1 107 ? -3.629 -2.041 10.574 1.00 92.06 107 LEU A C 1
ATOM 827 O O . LEU A 1 107 ? -3.896 -2.405 11.721 1.00 92.06 107 LEU A O 1
ATOM 831 N N . GLY A 1 108 ? -3.243 -0.795 10.293 1.00 92.12 108 GLY A N 1
ATOM 832 C CA . GLY A 1 108 ? -3.108 0.259 11.296 1.00 92.12 108 GLY A CA 1
ATOM 833 C C . GLY A 1 108 ? -4.442 0.592 11.964 1.00 92.12 108 GLY A C 1
ATOM 834 O O . GLY A 1 10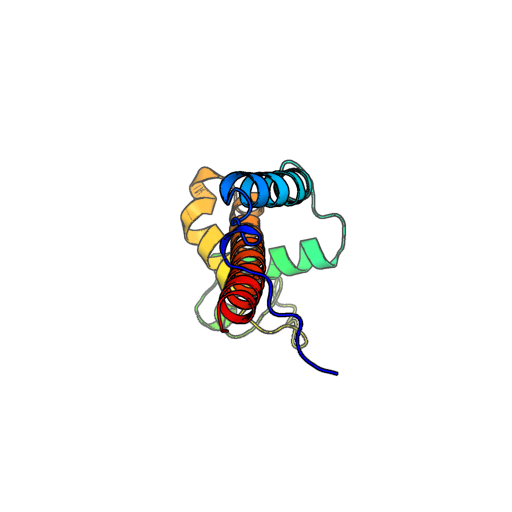8 ? -4.538 0.581 13.193 1.00 92.12 108 GLY A O 1
ATOM 835 N N . SER A 1 109 ? -5.492 0.795 11.165 1.00 90.06 109 SER A N 1
ATOM 836 C CA . SER A 1 109 ? -6.845 1.078 11.660 1.00 90.06 109 SER A CA 1
ATOM 837 C C . SER A 1 109 ? -7.369 -0.047 12.562 1.00 90.06 109 SER A C 1
ATOM 839 O O . SER A 1 109 ? -7.802 0.197 13.693 1.00 90.06 109 SER A O 1
ATOM 841 N N . LEU A 1 110 ? -7.235 -1.304 12.122 1.00 89.50 110 LEU A N 1
ATOM 842 C CA . LEU A 1 110 ? -7.622 -2.478 12.907 1.00 89.50 110 LEU A CA 1
ATOM 843 C C . LEU A 1 110 ? -6.801 -2.611 14.194 1.00 89.50 110 LEU A C 1
ATOM 845 O O . LEU A 1 110 ? -7.359 -2.943 15.240 1.00 89.50 110 LEU A O 1
ATOM 849 N N . SER A 1 111 ? -5.498 -2.335 14.145 1.00 91.62 111 SER A N 1
ATOM 850 C CA . SER A 1 111 ? -4.611 -2.425 15.311 1.00 91.62 111 SER A CA 1
ATOM 851 C C . SER A 1 111 ? -4.982 -1.407 16.388 1.00 91.62 111 SER A C 1
ATOM 853 O O . SER A 1 111 ? -5.111 -1.773 17.561 1.00 91.62 111 SER A O 1
ATOM 855 N N . VAL A 1 112 ? -5.219 -0.149 16.003 1.00 90.12 112 VAL A N 1
ATOM 856 C CA . VAL A 1 112 ? -5.671 0.911 16.919 1.00 90.12 112 VAL A CA 1
ATOM 857 C C . VAL A 1 112 ? -7.019 0.540 17.528 1.00 90.12 112 VAL A C 1
ATOM 859 O O . VAL A 1 112 ? -7.183 0.582 18.749 1.00 90.12 112 VAL A O 1
ATOM 862 N N . TRP A 1 113 ? -7.959 0.097 16.694 1.00 84.88 113 TRP A N 1
ATOM 863 C CA . TRP A 1 113 ? -9.279 -0.326 17.143 1.00 84.88 113 TRP A CA 1
ATOM 864 C C . TRP A 1 113 ? -9.214 -1.479 18.149 1.00 84.88 113 TRP A C 1
ATOM 866 O O . TRP A 1 113 ? -9.763 -1.382 19.247 1.00 84.88 113 TRP A O 1
ATOM 876 N N . HIS A 1 114 ? -8.530 -2.573 17.806 1.00 84.69 114 HIS A N 1
ATOM 877 C CA . HIS A 1 114 ? -8.418 -3.738 18.680 1.00 84.69 114 HIS A CA 1
ATOM 878 C C . HIS A 1 114 ? -7.732 -3.401 20.000 1.00 84.69 114 HIS A C 1
ATOM 880 O O . HIS A 1 114 ? -8.116 -3.942 21.038 1.00 84.69 114 HIS A O 1
ATOM 886 N N . THR A 1 115 ? -6.749 -2.503 19.971 1.00 87.88 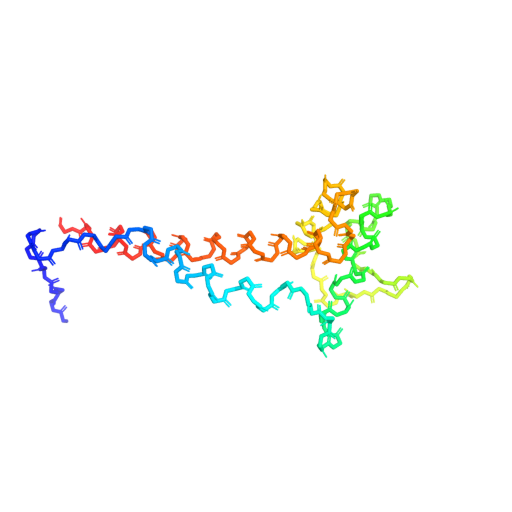115 THR A N 1
ATOM 887 C CA . THR A 1 115 ? -6.066 -2.020 21.173 1.00 87.88 115 THR A CA 1
ATOM 888 C C . THR A 1 115 ? -7.026 -1.237 22.061 1.00 87.88 115 THR A C 1
ATOM 890 O O . THR A 1 115 ? -7.172 -1.575 23.234 1.00 87.88 115 THR A O 1
ATOM 893 N N . ALA A 1 116 ? -7.753 -0.265 21.502 1.00 85.38 116 ALA A N 1
ATOM 894 C CA . ALA A 1 116 ? -8.746 0.518 22.234 1.00 85.38 116 ALA A CA 1
ATOM 895 C C . ALA A 1 116 ? -9.856 -0.369 22.821 1.00 85.38 116 ALA A C 1
ATOM 897 O O . ALA A 1 116 ? -10.185 -0.255 24.001 1.00 85.38 116 ALA A O 1
ATOM 898 N N . PHE A 1 117 ? -10.377 -1.312 22.032 1.00 80.12 117 PHE A N 1
ATOM 899 C CA . PHE A 1 117 ? -11.406 -2.250 22.475 1.00 80.12 117 PHE A CA 1
ATOM 900 C C . PHE A 1 117 ? -10.908 -3.159 23.605 1.00 80.12 117 PHE A C 1
ATOM 902 O O . PHE A 1 117 ? -11.584 -3.293 24.622 1.00 80.12 117 PHE A O 1
ATOM 909 N N . LYS A 1 118 ? -9.719 -3.766 23.468 1.00 81.25 118 LYS A N 1
ATOM 910 C CA . LYS A 1 118 ? -9.152 -4.647 24.504 1.00 81.25 118 LYS A CA 1
ATOM 911 C C . LYS A 1 118 ? -8.778 -3.888 25.776 1.00 81.25 118 LYS A C 1
ATOM 913 O O . LYS A 1 118 ? -8.932 -4.453 26.852 1.00 81.25 118 LYS A O 1
ATOM 918 N N . LEU A 1 119 ? -8.297 -2.649 25.675 1.00 80.75 119 LEU A N 1
ATOM 919 C CA . LEU A 1 119 ? -8.040 -1.799 26.841 1.00 80.75 119 LEU A CA 1
ATOM 920 C C . LEU A 1 119 ? -9.345 -1.398 27.536 1.00 80.75 119 LEU A C 1
ATOM 922 O O . LEU A 1 119 ? -9.425 -1.484 28.754 1.00 80.75 119 LEU A O 1
ATOM 926 N N . GLY A 1 120 ? -10.377 -1.025 26.775 1.00 73.88 120 GLY A N 1
ATOM 927 C CA . GLY A 1 120 ? -11.682 -0.636 27.318 1.00 73.88 120 GLY A CA 1
ATOM 928 C C . GLY A 1 120 ? -12.487 -1.798 27.909 1.00 73.88 120 GLY A C 1
ATOM 929 O O . GLY A 1 120 ? -13.213 -1.604 28.879 1.00 73.88 120 GLY A O 1
ATOM 930 N N . CYS A 1 121 ? -12.343 -3.010 27.364 1.00 68.00 121 CYS A N 1
ATOM 931 C CA . CYS A 1 121 ? -13.004 -4.218 27.875 1.00 68.00 121 CYS A CA 1
ATOM 932 C C . CYS A 1 121 ? -12.224 -4.917 29.000 1.00 68.00 121 CYS A C 1
ATOM 934 O O . CYS A 1 121 ? -12.705 -5.908 29.545 1.00 68.00 121 CYS A O 1
ATOM 936 N N . ARG A 1 122 ? -11.025 -4.437 29.349 1.00 54.78 122 ARG A N 1
ATOM 937 C CA . ARG A 1 122 ? -10.290 -4.891 30.534 1.00 54.78 122 ARG A CA 1
ATOM 938 C C . ARG A 1 122 ? -10.697 -4.029 31.733 1.00 54.78 122 ARG A C 1
ATOM 940 O O . ARG A 1 122 ? -10.158 -2.942 31.929 1.00 54.78 122 ARG A O 1
ATOM 947 N N . ALA A 1 123 ? -11.636 -4.544 32.529 1.00 48.41 123 ALA A N 1
ATOM 948 C CA . ALA A 1 123 ? -12.017 -4.060 33.859 1.00 48.41 123 ALA A CA 1
ATOM 949 C C . ALA A 1 123 ? -12.006 -5.202 34.880 1.00 48.41 123 ALA A C 1
ATOM 951 O O . ALA A 1 123 ? -12.317 -6.340 34.466 1.00 48.41 123 ALA A O 1
#

pLDDT: mean 85.72, std 10.86, range [48.41, 96.62]

Secondary structure (DSSP, 8-state):
-------GGG-PPP-HHHHHHHHHHHHHHHHSS----SHHHHHHHHHHHHHHHS-HHHHHS-EETTEE-TTS-HHHHHHHHHHHHHHHHHH-HHHHHHHHHHHHHHHHHHHHHHHHHHHHT--

Foldseek 3Di:
DDDDQDPPVVDDPDDPVVLVVVLCVVVVVVQPPDDDDDPVLVLLLQLLVCLLPHDPVSLQFGDHPPRTDPVDGNPLSVLLSVQCNVCCVPQNSSSSSCVSVVVVSVVVSVVVVVVVVVVSPPD

Radius of gyration: 19.31 Å; chains: 1; bounding box: 45×25×54 Å

Sequence (123 aa):
MKPVRLPAAATNALPRWGLIALCLLYILPGLIARDPWKNVDAASFGIEWTMAHGGLDDWLWPHIANLTMPEEGPLAFWLGALCIKLFGWLLGDPLAARIGAIGFFLLGSLSVWHTAFKLGCRA